Protein AF-A0A5R8KHP9-F1 (afdb_monomer_lite)

InterPro domains:
  IPR027367 YMGG-like Gly-zipper [PF13441] (1-74)

Organism: NCBI:txid2576071

Sequence (91 aa):
MKKQITLLAVSLTAAFSFASCSSGPNARTGTVIGALGGAAAGGIIGHQSGRGLEGAAIGAGAGAIGGNVIGGAQDQRNERYYRRSARRSYY

pLDDT: mean 80.2, std 13.1, range [48.88, 94.94]

Structure (mmCIF, N/CA/C/O backbone):
data_AF-A0A5R8KHP9-F1
#
_entry.id   AF-A0A5R8KHP9-F1
#
loop_
_atom_site.group_PDB
_atom_site.id
_atom_site.type_symbol
_atom_site.label_atom_id
_atom_site.label_alt_id
_atom_site.label_comp_id
_atom_site.label_asym_id
_atom_site.label_entity_id
_atom_site.label_seq_id
_atom_site.pdbx_PDB_ins_code
_atom_site.Cartn_x
_atom_site.Cartn_y
_atom_site.Cartn_z
_atom_site.occupancy
_atom_site.B_iso_or_equiv
_atom_site.auth_seq_id
_atom_site.auth_comp_id
_atom_site.auth_asym_id
_atom_site.auth_atom_id
_atom_site.pdbx_PDB_model_num
ATOM 1 N N . MET A 1 1 ? -19.537 -16.603 12.969 1.00 50.03 1 MET A N 1
ATOM 2 C CA . MET A 1 1 ? -18.235 -15.900 13.059 1.00 50.03 1 MET A CA 1
ATOM 3 C C . MET A 1 1 ? -17.136 -16.616 12.263 1.00 50.03 1 MET A C 1
ATOM 5 O O . MET A 1 1 ? -16.739 -16.100 11.232 1.00 50.03 1 MET A O 1
ATOM 9 N N . LYS A 1 2 ? -16.705 -17.834 12.641 1.00 49.78 2 LYS A N 1
ATOM 10 C CA . LYS A 1 2 ? -15.580 -18.553 11.991 1.00 49.78 2 LYS A CA 1
ATOM 11 C C . LYS A 1 2 ? -15.772 -18.810 10.482 1.00 49.78 2 LYS A C 1
ATOM 13 O O . LYS A 1 2 ? -14.885 -18.502 9.703 1.00 49.78 2 LYS A O 1
ATOM 18 N N . LYS A 1 3 ? -16.970 -19.251 10.064 1.00 51.28 3 LYS A N 1
ATOM 19 C CA . LYS A 1 3 ? -17.328 -19.479 8.644 1.00 51.28 3 LYS A CA 1
ATOM 20 C C . LYS A 1 3 ? -17.237 -18.225 7.758 1.00 51.28 3 LYS A C 1
ATOM 22 O O . LYS A 1 3 ? -16.885 -18.342 6.593 1.00 51.28 3 LYS A O 1
ATOM 27 N N . GLN A 1 4 ? -17.544 -17.047 8.308 1.00 65.31 4 GLN A N 1
ATOM 28 C CA . GLN A 1 4 ? -17.501 -15.773 7.574 1.00 65.31 4 GLN A CA 1
ATOM 29 C C . GLN A 1 4 ? -16.049 -15.354 7.300 1.00 65.31 4 GLN A C 1
ATOM 31 O O . GLN A 1 4 ? -15.727 -14.923 6.200 1.00 65.31 4 GLN A O 1
ATOM 36 N N . ILE A 1 5 ? -15.153 -15.583 8.267 1.00 75.19 5 ILE A N 1
ATOM 37 C CA . ILE A 1 5 ? -13.710 -15.343 8.123 1.00 75.19 5 ILE A CA 1
ATOM 38 C C . ILE A 1 5 ? -13.105 -16.308 7.091 1.00 75.19 5 ILE A C 1
ATOM 40 O O . ILE A 1 5 ? -12.313 -15.887 6.254 1.00 75.19 5 ILE A O 1
ATOM 44 N N . THR A 1 6 ? -13.514 -17.584 7.092 1.00 77.56 6 THR A N 1
ATOM 45 C CA . THR A 1 6 ? -13.051 -18.568 6.097 1.00 77.56 6 THR A CA 1
ATOM 46 C C . THR A 1 6 ? -13.522 -18.225 4.678 1.00 77.56 6 THR A C 1
ATOM 48 O O . THR A 1 6 ? -12.743 -18.345 3.738 1.00 77.56 6 THR A O 1
ATOM 51 N N . LEU A 1 7 ? -14.764 -17.751 4.517 1.00 79.06 7 LEU A N 1
ATOM 52 C CA . LEU A 1 7 ? -15.299 -17.306 3.223 1.00 79.06 7 LEU A CA 1
ATOM 53 C C . LEU A 1 7 ? -14.596 -16.043 2.703 1.00 79.06 7 LEU A C 1
ATOM 55 O O . LEU A 1 7 ? -14.229 -15.992 1.531 1.00 79.06 7 LEU A O 1
ATOM 59 N N . LEU A 1 8 ? -14.347 -15.061 3.577 1.00 80.50 8 LEU A N 1
ATOM 60 C CA . LEU A 1 8 ? -13.568 -13.866 3.242 1.00 80.50 8 LEU A CA 1
ATOM 61 C C . LEU A 1 8 ? -12.142 -14.225 2.813 1.00 80.50 8 LEU A C 1
ATOM 63 O O . LEU A 1 8 ? -11.675 -13.716 1.800 1.00 80.50 8 LEU A O 1
ATOM 67 N N . ALA A 1 9 ? -11.478 -15.138 3.529 1.00 75.12 9 ALA A N 1
ATOM 68 C CA . ALA A 1 9 ? -10.121 -15.575 3.206 1.00 75.12 9 ALA A CA 1
ATOM 69 C C . ALA A 1 9 ? -10.040 -16.266 1.834 1.00 75.12 9 ALA A C 1
ATOM 71 O O . ALA A 1 9 ? -9.187 -15.911 1.025 1.00 75.12 9 ALA A O 1
ATOM 72 N N . VAL A 1 10 ? -10.963 -17.190 1.538 1.00 76.25 10 VAL A N 1
ATOM 73 C CA . VAL A 1 10 ? -11.020 -17.895 0.243 1.00 76.25 10 VAL A CA 1
ATOM 74 C C . VAL A 1 10 ? -11.283 -16.928 -0.916 1.00 76.25 10 VAL A C 1
ATOM 76 O O . VAL A 1 10 ? -10.630 -17.022 -1.956 1.00 76.25 10 VAL A O 1
ATOM 79 N N . SER A 1 11 ? -12.187 -15.961 -0.731 1.00 75.38 11 SER A N 1
ATOM 80 C CA . SER A 1 11 ? -12.464 -14.939 -1.746 1.00 75.38 11 SER A CA 1
ATOM 81 C C . SER A 1 11 ? -11.261 -14.019 -1.985 1.00 75.38 11 SER A C 1
ATOM 83 O O . SER A 1 11 ? -11.007 -13.625 -3.124 1.00 75.38 11 SER A O 1
ATOM 85 N N . LEU A 1 12 ? -10.500 -13.698 -0.933 1.00 73.88 12 LEU A N 1
ATOM 86 C CA . LEU A 1 12 ? -9.290 -12.880 -1.027 1.00 73.88 12 LEU A CA 1
ATOM 87 C C . LEU A 1 12 ? -8.177 -13.605 -1.796 1.00 73.88 12 LEU A C 1
ATOM 89 O O . LEU A 1 12 ? -7.515 -12.997 -2.637 1.00 73.88 12 LEU A O 1
ATOM 93 N N . THR A 1 13 ? -7.999 -14.909 -1.553 1.00 69.06 13 THR A N 1
ATOM 94 C CA . THR A 1 13 ? -7.020 -15.742 -2.268 1.00 69.06 13 THR A CA 1
ATOM 95 C C . THR A 1 13 ? -7.353 -15.846 -3.758 1.00 69.06 13 THR A C 1
ATOM 97 O O . THR A 1 13 ? -6.467 -15.666 -4.590 1.00 69.06 13 THR A O 1
ATOM 100 N N . ALA A 1 14 ? -8.627 -16.055 -4.109 1.00 62.69 14 ALA A N 1
ATOM 101 C CA . ALA A 1 14 ? -9.063 -16.135 -5.505 1.00 62.69 14 ALA A CA 1
ATOM 102 C C . ALA A 1 14 ? -8.877 -14.805 -6.266 1.00 62.69 14 ALA A C 1
ATOM 104 O O . ALA A 1 14 ? -8.448 -14.806 -7.422 1.00 62.69 14 ALA A O 1
ATOM 105 N N . ALA A 1 15 ? -9.129 -13.664 -5.612 1.00 61.41 15 ALA A N 1
ATOM 106 C CA . ALA A 1 15 ? -8.896 -12.340 -6.192 1.00 61.41 15 ALA A CA 1
ATOM 107 C C . ALA A 1 15 ? -7.398 -12.057 -6.427 1.00 61.41 15 ALA A C 1
ATOM 109 O O . ALA A 1 15 ? -7.020 -11.486 -7.453 1.00 61.41 15 ALA A O 1
ATOM 110 N N . PHE A 1 16 ? -6.530 -12.517 -5.518 1.00 60.00 16 PHE A N 1
ATOM 111 C CA . PHE A 1 16 ? -5.074 -12.409 -5.662 1.00 60.00 16 PHE A CA 1
ATOM 112 C C . PHE A 1 16 ? -4.532 -13.234 -6.836 1.00 60.00 16 PHE A C 1
ATOM 114 O O . PHE A 1 16 ? -3.617 -12.794 -7.536 1.00 60.00 16 PHE A O 1
ATOM 121 N N . SER A 1 17 ? -5.117 -14.408 -7.091 1.00 57.22 17 SER A N 1
ATOM 122 C CA . SER A 1 17 ? -4.746 -15.247 -8.234 1.00 57.22 17 SER A CA 1
ATOM 123 C C . SER A 1 17 ? -5.056 -14.579 -9.579 1.00 57.22 17 SER A C 1
ATOM 125 O O . SER A 1 17 ? -4.277 -14.732 -10.518 1.00 57.22 17 SER A O 1
ATOM 127 N N . PHE A 1 18 ? -6.127 -13.781 -9.669 1.00 48.88 18 PHE A N 1
ATOM 128 C CA . PHE A 1 18 ? -6.491 -13.061 -10.897 1.00 48.88 18 PHE A CA 1
ATOM 129 C C . PHE A 1 18 ? -5.616 -11.821 -11.156 1.00 48.88 18 PHE A C 1
ATOM 131 O O . PHE A 1 18 ? -5.245 -11.556 -12.300 1.00 48.88 18 PHE A O 1
ATOM 138 N N . ALA A 1 19 ? -5.202 -11.099 -10.108 1.00 54.62 19 ALA A N 1
ATOM 139 C CA . ALA A 1 19 ? -4.309 -9.939 -10.234 1.00 54.62 19 ALA A CA 1
ATOM 140 C C . ALA A 1 19 ? -2.883 -10.312 -10.699 1.00 54.62 19 ALA A C 1
ATOM 142 O O . ALA A 1 19 ? -2.170 -9.498 -11.288 1.00 54.62 19 ALA A O 1
ATOM 143 N N . SER A 1 20 ? -2.470 -11.565 -10.489 1.00 52.00 20 SER A N 1
ATOM 144 C CA . SER A 1 20 ? -1.153 -12.065 -10.902 1.00 52.00 20 SER A CA 1
ATOM 145 C C . SER A 1 20 ? -1.027 -12.349 -12.405 1.00 52.00 20 SER A C 1
ATOM 147 O O . SER A 1 20 ? 0.077 -12.623 -12.876 1.00 52.00 20 SER A O 1
ATOM 149 N N . CYS A 1 21 ? -2.111 -12.286 -13.184 1.00 55.91 21 CYS A N 1
ATOM 150 C CA . CYS A 1 21 ? -2.060 -12.696 -14.589 1.00 55.91 21 CYS A CA 1
ATOM 151 C C . CYS A 1 21 ? -1.571 -11.591 -15.551 1.00 55.91 21 CYS A C 1
ATOM 153 O O . CYS A 1 21 ? -1.128 -11.909 -16.648 1.00 55.91 21 CYS A O 1
ATOM 155 N N . SER A 1 22 ? -1.578 -10.304 -15.162 1.00 56.53 22 SER A N 1
ATOM 156 C CA . SER A 1 22 ? -1.315 -9.215 -16.131 1.00 56.53 22 SER A CA 1
ATOM 157 C C . SER A 1 22 ? -0.453 -8.036 -15.654 1.00 56.53 22 SER A C 1
ATOM 159 O O . SER A 1 22 ? -0.174 -7.141 -16.451 1.00 56.53 22 SER A O 1
ATOM 161 N N . SER A 1 23 ? -0.011 -7.987 -14.395 1.00 62.66 23 SER A N 1
ATOM 162 C CA . SER A 1 23 ? 0.848 -6.892 -13.906 1.00 62.66 23 SER A CA 1
ATOM 163 C C . SER A 1 23 ? 2.324 -7.289 -13.945 1.00 62.66 23 SER A C 1
ATOM 165 O O . SER A 1 23 ? 2.655 -8.435 -13.638 1.00 62.66 23 SER A O 1
ATOM 167 N N . GLY A 1 24 ? 3.230 -6.381 -14.309 1.00 73.12 24 GLY A N 1
ATOM 168 C CA . GLY A 1 24 ? 4.667 -6.663 -14.264 1.00 73.12 24 GLY A CA 1
ATOM 169 C C . GLY A 1 24 ? 5.196 -6.861 -12.826 1.00 73.12 24 GLY A C 1
ATOM 170 O O . GLY A 1 24 ? 4.464 -6.658 -11.846 1.00 73.12 24 GLY A O 1
ATOM 171 N N . PRO A 1 25 ? 6.442 -7.342 -12.670 1.00 79.81 25 PRO A N 1
ATOM 172 C CA . PRO A 1 25 ? 7.007 -7.695 -11.367 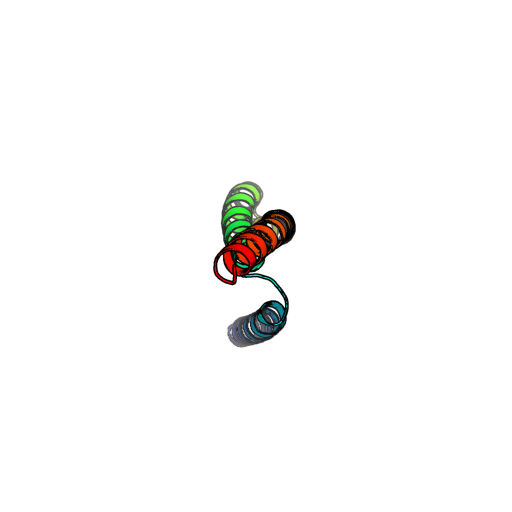1.00 79.81 25 PRO A CA 1
ATOM 173 C C . PRO A 1 25 ? 7.110 -6.502 -10.405 1.00 79.81 25 PRO A C 1
ATOM 175 O O . PRO A 1 25 ? 6.833 -6.663 -9.212 1.00 79.81 25 PRO A O 1
ATOM 178 N N . ASN A 1 26 ? 7.439 -5.301 -10.892 1.00 84.69 26 ASN A N 1
ATOM 179 C CA . ASN A 1 26 ? 7.505 -4.106 -10.049 1.00 84.69 26 ASN A CA 1
ATOM 180 C C . ASN A 1 26 ? 6.106 -3.581 -9.718 1.00 84.69 26 ASN A C 1
ATOM 182 O O . ASN A 1 26 ? 5.883 -3.157 -8.590 1.00 84.69 26 ASN A O 1
ATOM 186 N N . ALA A 1 27 ? 5.140 -3.669 -10.635 1.00 84.12 27 ALA A N 1
ATOM 187 C CA . ALA A 1 27 ? 3.743 -3.320 -10.382 1.00 84.12 27 ALA A CA 1
ATOM 188 C C . ALA A 1 27 ? 3.146 -4.171 -9.261 1.00 84.12 27 ALA A C 1
ATOM 190 O O . ALA A 1 27 ? 2.538 -3.630 -8.339 1.00 84.12 27 ALA A O 1
ATOM 191 N N . ARG A 1 28 ? 3.357 -5.495 -9.286 1.00 83.56 28 ARG A N 1
ATOM 192 C CA . ARG A 1 28 ? 2.899 -6.393 -8.209 1.00 83.56 28 ARG A CA 1
ATOM 193 C C . ARG A 1 28 ? 3.568 -6.062 -6.886 1.00 83.56 28 ARG A C 1
ATOM 195 O O . ARG A 1 28 ? 2.882 -5.903 -5.883 1.00 83.56 28 ARG A O 1
ATOM 202 N N . THR A 1 29 ? 4.890 -5.922 -6.900 1.00 85.81 29 THR A N 1
ATOM 203 C CA . THR A 1 29 ? 5.669 -5.605 -5.699 1.00 85.81 29 THR A CA 1
ATOM 204 C C . THR A 1 29 ? 5.231 -4.265 -5.109 1.00 85.81 29 THR A C 1
AT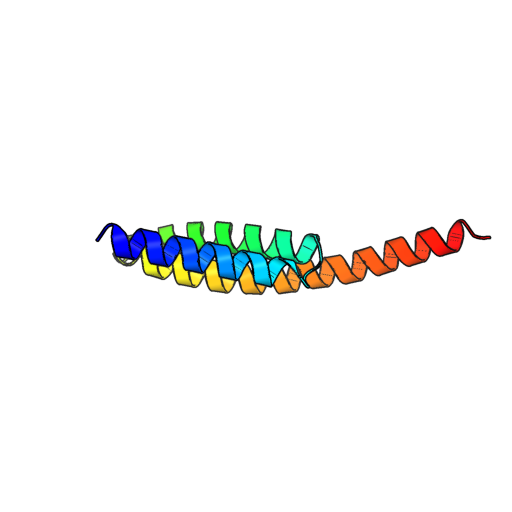OM 206 O O . THR A 1 29 ? 4.940 -4.187 -3.920 1.00 85.81 29 THR A O 1
ATOM 209 N N . GLY A 1 30 ? 5.067 -3.241 -5.947 1.00 86.31 30 GLY A N 1
ATOM 210 C CA . GLY A 1 30 ? 4.545 -1.935 -5.560 1.00 86.31 30 GLY A CA 1
ATOM 211 C C . GLY A 1 30 ? 3.130 -2.022 -4.999 1.00 86.31 30 GLY A C 1
ATOM 212 O O . GLY A 1 30 ? 2.869 -1.461 -3.943 1.00 86.31 30 GLY A O 1
ATOM 213 N N . THR A 1 31 ? 2.238 -2.784 -5.638 1.00 88.94 31 THR A N 1
ATOM 214 C CA . THR A 1 31 ? 0.867 -3.010 -5.148 1.00 88.94 31 THR A CA 1
ATOM 215 C C . THR A 1 31 ? 0.874 -3.659 -3.767 1.00 88.94 31 THR A C 1
ATOM 217 O O . THR A 1 31 ? 0.175 -3.194 -2.879 1.00 88.94 31 THR A O 1
ATOM 220 N N . VAL A 1 32 ? 1.669 -4.713 -3.557 1.00 90.00 32 VAL A N 1
ATOM 221 C CA . VAL A 1 32 ? 1.730 -5.438 -2.278 1.00 90.00 32 VAL A CA 1
ATOM 222 C C . VAL A 1 32 ? 2.356 -4.577 -1.185 1.00 90.00 32 VAL A C 1
ATOM 224 O O . VAL A 1 32 ? 1.788 -4.468 -0.103 1.00 90.00 32 VAL A O 1
ATOM 227 N N . ILE A 1 33 ? 3.493 -3.933 -1.458 1.00 90.75 33 ILE A N 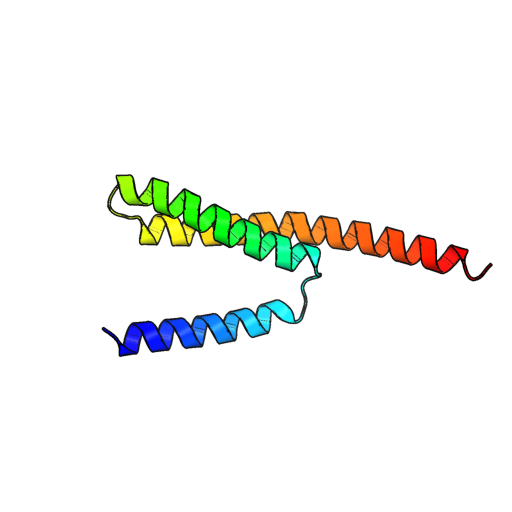1
ATOM 228 C CA . ILE A 1 33 ? 4.168 -3.058 -0.490 1.00 90.75 33 ILE A CA 1
ATOM 229 C C . ILE A 1 33 ? 3.280 -1.861 -0.154 1.00 90.75 33 ILE A C 1
ATOM 231 O O . ILE A 1 33 ? 3.122 -1.519 1.016 1.00 90.75 33 ILE A O 1
ATOM 235 N N . GLY A 1 34 ? 2.662 -1.255 -1.165 1.00 87.31 34 GLY A N 1
ATOM 236 C CA . GLY A 1 34 ? 1.728 -0.154 -0.997 1.00 87.31 34 GLY A CA 1
ATOM 237 C C . GLY A 1 34 ? 0.496 -0.573 -0.201 1.00 87.31 34 GLY A C 1
ATOM 238 O O . GLY A 1 34 ? 0.123 0.119 0.740 1.00 87.31 34 GLY A O 1
ATOM 239 N N . ALA A 1 35 ? -0.096 -1.730 -0.504 1.00 92.75 35 ALA A N 1
ATOM 240 C CA . ALA A 1 35 ? -1.237 -2.264 0.233 1.00 92.75 35 ALA A CA 1
ATOM 241 C C . ALA A 1 35 ? -0.886 -2.555 1.695 1.00 92.75 35 ALA A C 1
ATOM 243 O O . ALA A 1 35 ? -1.618 -2.146 2.586 1.00 92.75 35 ALA A O 1
ATOM 244 N N . LEU A 1 36 ? 0.234 -3.230 1.962 1.00 93.38 36 LEU A N 1
ATOM 245 C CA . LEU A 1 36 ? 0.649 -3.571 3.324 1.00 93.38 36 LEU A CA 1
ATOM 246 C C . LEU A 1 36 ? 1.043 -2.329 4.128 1.00 93.38 36 LEU A C 1
ATOM 248 O O . LEU A 1 36 ? 0.598 -2.169 5.263 1.00 93.38 36 LEU A O 1
ATOM 252 N N . GLY A 1 37 ? 1.832 -1.429 3.538 1.00 93.31 37 GLY A N 1
ATOM 253 C CA . GLY A 1 37 ? 2.229 -0.173 4.173 1.00 93.31 37 GLY A CA 1
ATOM 254 C C . GLY A 1 37 ? 1.030 0.741 4.426 1.00 93.31 37 GLY A C 1
ATOM 255 O O . GLY A 1 37 ? 0.878 1.282 5.521 1.00 93.31 37 GLY A O 1
ATOM 256 N N . GLY A 1 38 ? 0.131 0.847 3.448 1.00 89.06 38 GLY A N 1
ATOM 257 C CA . GLY A 1 38 ? -1.114 1.593 3.562 1.00 89.06 38 GLY A CA 1
ATOM 258 C C . GLY A 1 38 ? -2.069 0.988 4.589 1.00 89.06 38 GLY A C 1
ATOM 259 O O . GLY A 1 38 ? -2.641 1.725 5.384 1.00 89.06 38 GLY A O 1
ATOM 260 N N . ALA A 1 39 ? -2.199 -0.340 4.643 1.00 93.69 39 ALA A N 1
ATOM 261 C CA . ALA A 1 39 ? -3.009 -1.033 5.644 1.00 93.69 39 ALA A CA 1
ATOM 262 C C . ALA A 1 39 ? -2.479 -0.819 7.060 1.00 93.69 39 ALA A C 1
ATOM 264 O O . ALA A 1 39 ? -3.257 -0.575 7.978 1.00 93.69 39 ALA A O 1
ATOM 265 N N . ALA A 1 40 ? -1.160 -0.893 7.240 1.00 94.44 40 ALA A N 1
ATOM 266 C CA . ALA A 1 40 ? -0.530 -0.657 8.530 1.00 94.44 40 ALA A CA 1
ATOM 267 C C . ALA A 1 40 ? -0.750 0.792 8.985 1.00 94.44 40 ALA A C 1
ATOM 269 O O . ALA A 1 40 ? -1.274 1.020 10.074 1.00 94.44 40 ALA A O 1
ATOM 270 N N . ALA A 1 41 ? -0.429 1.769 8.132 1.00 94.00 41 ALA A N 1
ATOM 271 C CA . ALA A 1 41 ? -0.605 3.185 8.447 1.00 94.00 41 ALA A CA 1
ATOM 272 C C . ALA A 1 41 ? -2.082 3.539 8.687 1.00 94.00 41 ALA A C 1
ATOM 274 O O . ALA A 1 41 ? -2.429 4.124 9.712 1.00 94.00 41 ALA A O 1
ATOM 275 N N . GLY A 1 42 ? -2.967 3.129 7.779 1.00 85.88 42 GLY A N 1
ATOM 276 C CA . GLY A 1 42 ? -4.403 3.357 7.888 1.00 85.88 42 GLY A CA 1
ATOM 277 C C . GLY A 1 42 ? -5.022 2.634 9.083 1.00 85.88 42 GLY A C 1
ATOM 278 O O . GLY A 1 42 ? -5.906 3.181 9.735 1.00 85.88 42 GLY A O 1
ATOM 279 N N . GLY A 1 43 ? -4.526 1.446 9.426 1.00 91.62 43 GLY A N 1
ATOM 280 C CA . GLY A 1 43 ? -4.946 0.694 10.602 1.00 91.62 43 GLY A CA 1
ATOM 281 C C . GLY A 1 43 ? -4.581 1.393 11.904 1.00 91.62 43 GLY A C 1
ATOM 282 O O . GLY A 1 43 ? -5.436 1.521 12.775 1.00 91.62 43 GLY A O 1
ATOM 283 N N . ILE A 1 44 ? -3.352 1.909 12.012 1.00 92.00 44 ILE A N 1
ATOM 284 C CA . ILE A 1 44 ? -2.887 2.683 13.174 1.00 92.00 44 ILE A CA 1
ATOM 285 C C . ILE A 1 44 ? -3.708 3.969 13.327 1.00 92.00 44 ILE A C 1
ATOM 287 O O . ILE A 1 44 ? -4.208 4.252 14.415 1.00 92.00 44 ILE A O 1
ATOM 291 N N . ILE A 1 45 ? -3.889 4.725 12.240 1.00 89.31 45 ILE A N 1
ATOM 292 C CA . ILE A 1 45 ? -4.649 5.985 12.249 1.00 89.31 45 ILE A CA 1
ATOM 293 C C . ILE A 1 45 ? -6.122 5.718 12.583 1.00 89.31 45 ILE A C 1
ATOM 295 O O . ILE A 1 45 ? -6.686 6.350 13.473 1.00 89.31 45 ILE A O 1
ATOM 299 N N . GLY A 1 46 ? -6.742 4.737 11.924 1.00 83.00 46 GLY A N 1
ATOM 300 C CA . GLY A 1 46 ? -8.133 4.361 12.167 1.00 83.00 46 GLY A CA 1
ATOM 301 C C . GLY A 1 46 ? -8.362 3.802 13.570 1.00 83.00 46 GLY A C 1
ATOM 302 O O . GLY A 1 46 ? -9.443 3.983 14.131 1.00 83.00 46 GLY A O 1
ATOM 303 N N . HIS A 1 47 ? -7.358 3.154 14.169 1.00 88.94 47 HIS A N 1
ATOM 304 C CA . HIS A 1 47 ? -7.452 2.614 15.524 1.00 88.94 47 HIS A CA 1
ATOM 305 C C . HIS A 1 47 ? -7.663 3.719 16.565 1.00 88.94 47 HIS A C 1
ATOM 307 O O . HIS A 1 47 ? -8.440 3.517 17.495 1.00 88.94 47 HIS A O 1
ATOM 313 N N . GLN A 1 48 ? -7.084 4.910 16.363 1.00 87.19 48 GLN A N 1
ATOM 314 C CA . GLN A 1 48 ? -7.291 6.049 17.267 1.00 87.19 48 GLN A CA 1
ATOM 315 C C . GLN A 1 48 ? -8.746 6.539 17.304 1.00 87.19 48 GLN A C 1
ATOM 317 O O . GLN A 1 48 ? -9.184 7.094 18.306 1.00 87.19 48 GLN A O 1
ATOM 322 N N . SER A 1 49 ? -9.517 6.304 16.241 1.00 83.00 49 SER A N 1
ATOM 323 C CA . SER A 1 49 ? -10.942 6.654 16.164 1.00 83.00 49 SER A CA 1
ATOM 324 C C . SER A 1 49 ? -11.874 5.451 16.372 1.00 83.00 49 SER A C 1
ATOM 326 O O . SER A 1 49 ? -13.061 5.540 16.069 1.00 83.00 49 SER A O 1
ATOM 328 N N . GLY A 1 50 ? -11.354 4.303 16.828 1.00 86.12 50 GLY A N 1
ATOM 329 C CA . GLY A 1 50 ? -12.132 3.068 17.008 1.00 86.12 50 GLY A CA 1
ATOM 330 C C . GLY A 1 50 ? -12.490 2.334 15.706 1.00 86.12 50 GLY A C 1
ATOM 331 O O . GLY A 1 50 ? -13.241 1.363 15.731 1.00 86.12 50 GLY A O 1
ATOM 332 N N . ARG A 1 51 ? -11.935 2.758 14.563 1.00 89.94 51 ARG A N 1
ATOM 333 C CA . ARG A 1 51 ? -12.209 2.234 13.211 1.00 89.94 51 ARG A CA 1
ATOM 334 C C . ARG A 1 51 ? -10.947 1.687 12.537 1.00 89.94 51 ARG A C 1
ATOM 336 O O . ARG A 1 51 ? -10.704 1.920 11.357 1.00 89.94 51 ARG A O 1
ATOM 343 N N . GLY A 1 52 ? -10.122 0.949 13.282 1.00 87.00 52 GLY A N 1
ATOM 344 C CA . GLY A 1 52 ? -8.836 0.430 12.789 1.00 87.00 52 GLY A CA 1
ATOM 345 C C . GLY A 1 52 ? -8.964 -0.483 11.567 1.00 87.00 52 GLY A C 1
ATOM 346 O O . GLY A 1 52 ? -8.199 -0.351 10.621 1.00 87.00 52 GLY A O 1
ATOM 347 N N . LEU A 1 53 ? -9.974 -1.357 11.534 1.00 90.38 53 LEU A N 1
ATOM 348 C CA . LEU A 1 53 ? -10.243 -2.220 10.374 1.00 90.38 53 LEU A CA 1
ATOM 349 C C . LEU A 1 53 ? -10.599 -1.419 9.117 1.00 90.38 53 LEU A C 1
ATOM 351 O O . LEU A 1 53 ? -10.135 -1.738 8.027 1.00 90.38 53 LEU A O 1
ATOM 355 N N . GLU A 1 54 ? -11.394 -0.364 9.273 1.00 91.88 54 GLU A N 1
ATOM 356 C CA . GLU A 1 54 ? -11.807 0.494 8.163 1.00 91.88 54 GLU A CA 1
ATOM 357 C C . GLU A 1 54 ? -10.655 1.357 7.663 1.00 91.88 54 GLU A C 1
ATOM 359 O O . GLU A 1 54 ? -10.424 1.442 6.460 1.00 91.88 54 GLU A O 1
ATOM 364 N N . GLY A 1 55 ? -9.875 1.925 8.583 1.00 88.00 55 GLY A N 1
ATOM 365 C CA . GLY A 1 55 ? -8.658 2.645 8.240 1.00 88.00 55 GLY A CA 1
ATOM 366 C C . GLY A 1 55 ? -7.646 1.745 7.529 1.00 88.00 55 GLY A C 1
ATOM 367 O O . GLY A 1 55 ? -7.075 2.153 6.520 1.00 88.00 55 GLY A O 1
ATOM 368 N N . ALA A 1 56 ? -7.475 0.500 7.984 1.00 92.31 56 ALA A N 1
ATOM 369 C CA . ALA A 1 56 ? -6.609 -0.473 7.327 1.00 92.31 56 ALA A CA 1
ATOM 370 C C . ALA A 1 56 ? -7.118 -0.842 5.929 1.00 92.31 56 ALA A C 1
ATOM 372 O O . ALA A 1 56 ? -6.326 -0.899 4.998 1.00 92.31 56 ALA A O 1
ATOM 373 N N . ALA A 1 57 ? -8.424 -1.050 5.746 1.00 92.50 57 ALA A N 1
ATOM 374 C CA . ALA A 1 57 ? -8.994 -1.366 4.438 1.00 92.50 57 ALA A CA 1
ATOM 375 C C . ALA A 1 57 ? -8.848 -0.201 3.444 1.00 92.50 57 ALA A C 1
ATOM 377 O O . ALA A 1 57 ? -8.433 -0.408 2.303 1.00 92.50 57 ALA A O 1
ATOM 378 N N . ILE A 1 58 ? -9.130 1.030 3.884 1.00 93.50 58 ILE A N 1
ATOM 379 C CA . ILE A 1 58 ? -8.977 2.237 3.059 1.00 93.50 58 ILE A CA 1
ATOM 380 C C . ILE A 1 58 ? -7.504 2.460 2.720 1.00 93.50 58 ILE A C 1
ATOM 382 O O . ILE A 1 58 ? -7.158 2.678 1.558 1.00 93.50 58 ILE A O 1
ATOM 386 N N . GLY A 1 59 ? -6.628 2.359 3.719 1.00 89.94 59 GLY A N 1
ATOM 387 C CA . GLY A 1 59 ? -5.191 2.496 3.537 1.00 89.94 59 GLY A CA 1
ATOM 388 C C . GLY A 1 59 ? -4.621 1.422 2.611 1.00 89.94 59 GLY A C 1
ATOM 389 O O . GLY A 1 59 ? -3.828 1.741 1.728 1.00 89.94 59 GLY A O 1
ATOM 390 N N . ALA A 1 60 ? -5.076 0.173 2.739 1.00 93.12 60 ALA A N 1
ATOM 391 C CA . ALA A 1 60 ? -4.701 -0.917 1.845 1.00 93.12 60 ALA A CA 1
ATOM 392 C C . ALA A 1 60 ? -5.128 -0.635 0.404 1.00 93.12 60 ALA A C 1
ATOM 394 O O . ALA A 1 60 ? -4.326 -0.795 -0.509 1.00 93.12 60 ALA A O 1
ATOM 395 N N . GLY A 1 61 ? -6.370 -0.192 0.194 1.00 93.62 61 GLY A N 1
ATOM 396 C CA . GLY A 1 61 ? -6.890 0.126 -1.135 1.00 93.62 61 GLY A CA 1
ATOM 397 C C . GLY A 1 61 ? -6.136 1.282 -1.791 1.00 93.62 61 GLY A C 1
ATOM 398 O O . GLY A 1 61 ? -5.650 1.149 -2.913 1.00 93.62 61 GLY A O 1
ATOM 399 N N . ALA A 1 62 ? -5.972 2.394 -1.073 1.00 94.94 62 ALA A N 1
ATOM 400 C CA . ALA A 1 62 ? -5.245 3.560 -1.571 1.00 94.94 62 ALA A CA 1
ATOM 401 C C . ALA A 1 62 ? -3.767 3.239 -1.847 1.00 94.94 62 ALA A C 1
ATOM 403 O O . ALA A 1 62 ? -3.233 3.592 -2.900 1.00 94.94 62 ALA A O 1
ATOM 404 N N . GLY A 1 63 ? -3.119 2.519 -0.929 1.00 90.31 63 GLY A N 1
ATOM 405 C CA . GLY A 1 63 ? -1.732 2.097 -1.064 1.00 90.31 63 GLY A CA 1
ATOM 406 C C . GLY A 1 63 ? -1.521 1.089 -2.195 1.00 90.31 63 GLY A C 1
ATOM 407 O O . GLY A 1 63 ? -0.546 1.207 -2.934 1.00 90.31 63 GLY A O 1
ATOM 408 N N . ALA A 1 64 ? -2.449 0.150 -2.397 1.00 90.81 64 ALA A N 1
ATOM 409 C CA . ALA A 1 64 ? -2.415 -0.794 -3.512 1.00 90.81 64 ALA A CA 1
ATOM 410 C C . ALA A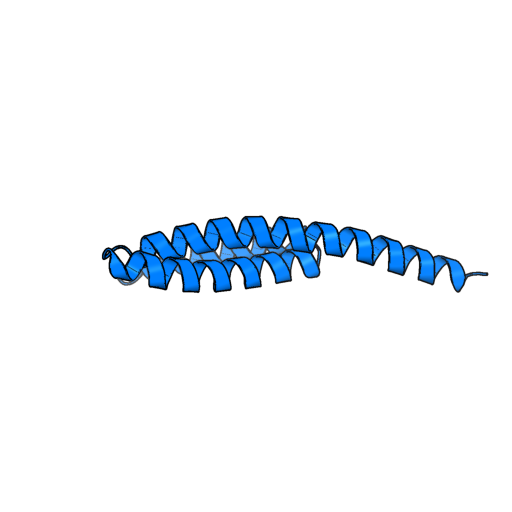 1 64 ? -2.479 -0.070 -4.861 1.00 90.81 64 ALA A C 1
ATOM 412 O O . ALA A 1 64 ? -1.653 -0.327 -5.734 1.00 90.81 64 ALA A O 1
ATOM 413 N N . ILE A 1 65 ? -3.426 0.863 -5.020 1.00 92.81 65 ILE A N 1
ATOM 414 C CA . ILE A 1 65 ? -3.593 1.640 -6.256 1.00 92.81 65 ILE A CA 1
ATOM 415 C C . ILE A 1 65 ? -2.346 2.491 -6.518 1.00 92.81 65 ILE A C 1
ATOM 417 O O . ILE A 1 65 ? -1.779 2.428 -7.609 1.00 92.81 65 ILE A O 1
ATOM 421 N N . GLY A 1 66 ? -1.876 3.240 -5.514 1.00 91.31 66 GLY A N 1
ATOM 422 C CA . GLY A 1 66 ? -0.677 4.070 -5.646 1.00 91.31 66 GLY A CA 1
ATOM 423 C C . GLY A 1 66 ? 0.570 3.246 -5.974 1.00 91.31 66 GLY A C 1
ATOM 424 O O . GLY A 1 66 ? 1.320 3.575 -6.893 1.00 91.31 66 GLY A O 1
ATOM 425 N N . GLY A 1 67 ? 0.754 2.123 -5.282 1.00 86.81 67 GLY A N 1
ATOM 426 C CA . GLY A 1 67 ? 1.856 1.200 -5.514 1.00 86.81 67 GLY A CA 1
ATOM 427 C C . GLY A 1 67 ? 1.819 0.529 -6.889 1.00 86.81 67 GLY A C 1
ATOM 428 O O . GLY A 1 67 ? 2.869 0.345 -7.505 1.00 86.81 67 GLY A O 1
ATOM 429 N N . ASN A 1 68 ? 0.629 0.214 -7.407 1.00 88.44 68 ASN A N 1
ATOM 430 C CA . ASN A 1 68 ? 0.454 -0.352 -8.743 1.00 88.44 68 ASN A CA 1
ATOM 431 C C . ASN A 1 68 ? 0.854 0.641 -9.839 1.00 88.44 68 ASN A C 1
ATOM 433 O O . ASN A 1 68 ? 1.614 0.284 -10.736 1.00 88.44 68 ASN A O 1
ATOM 437 N N . VAL A 1 69 ? 0.401 1.895 -9.735 1.00 89.69 69 VAL A N 1
ATOM 438 C CA . VAL A 1 69 ? 0.724 2.953 -10.706 1.00 89.69 69 VAL A CA 1
ATOM 439 C C . VAL A 1 69 ? 2.232 3.205 -10.752 1.00 89.69 69 VAL A C 1
ATOM 441 O O . VAL A 1 69 ? 2.826 3.249 -11.832 1.00 89.69 69 VAL A O 1
ATOM 444 N N . ILE A 1 70 ? 2.867 3.321 -9.582 1.00 89.69 70 ILE A N 1
ATOM 445 C CA . ILE A 1 70 ? 4.312 3.556 -9.475 1.00 89.69 70 ILE A CA 1
ATOM 446 C C . ILE A 1 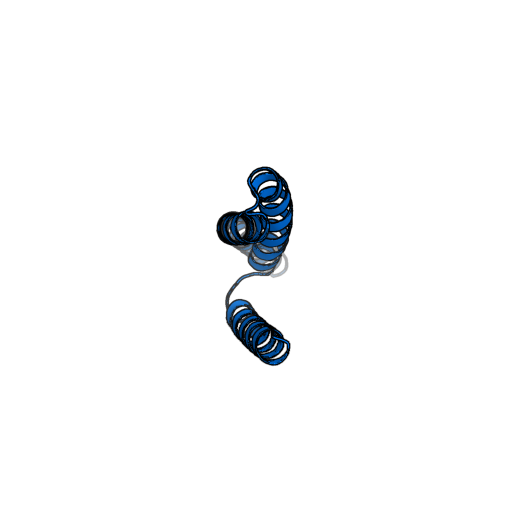70 ? 5.094 2.352 -10.015 1.00 89.69 70 ILE A C 1
ATOM 448 O O . ILE A 1 70 ? 5.981 2.514 -10.857 1.00 89.69 70 ILE A O 1
ATOM 452 N N . GLY A 1 71 ? 4.745 1.139 -9.582 1.00 86.75 71 GLY A N 1
ATOM 453 C CA . GLY A 1 71 ? 5.434 -0.076 -10.009 1.00 86.75 71 GLY A CA 1
ATOM 454 C C . GLY A 1 71 ? 5.230 -0.393 -11.496 1.00 86.75 71 GLY A C 1
ATOM 455 O O . GLY A 1 71 ? 6.171 -0.818 -12.162 1.00 86.75 71 GLY A O 1
ATOM 456 N N . GLY A 1 72 ? 4.051 -0.110 -12.056 1.00 86.12 72 GLY A N 1
ATOM 457 C CA . GLY A 1 72 ? 3.764 -0.271 -13.485 1.00 86.12 72 GLY A CA 1
ATOM 458 C C . GLY A 1 72 ? 4.569 0.685 -14.364 1.00 86.12 72 GLY A C 1
ATOM 459 O O . GLY A 1 72 ? 5.108 0.280 -15.397 1.00 86.12 72 GLY A O 1
ATOM 460 N N . ALA A 1 73 ? 4.747 1.934 -13.924 1.00 87.44 73 ALA A N 1
ATOM 461 C CA . ALA A 1 73 ? 5.641 2.872 -14.600 1.00 87.44 73 ALA A CA 1
ATOM 462 C C . ALA A 1 73 ? 7.104 2.387 -14.577 1.00 87.44 73 ALA A C 1
ATOM 464 O O . ALA A 1 73 ? 7.854 2.597 -15.536 1.00 87.44 73 ALA A O 1
ATOM 465 N N . GLN A 1 74 ? 7.514 1.728 -13.492 1.00 87.94 74 GLN A N 1
ATOM 466 C CA . GLN A 1 74 ? 8.853 1.171 -13.332 1.00 87.94 74 GLN A CA 1
ATOM 467 C C . GLN A 1 74 ? 9.069 -0.055 -14.229 1.00 87.94 74 GLN A C 1
ATOM 469 O O . GLN A 1 74 ? 10.091 -0.127 -14.913 1.00 87.94 74 GLN A O 1
ATOM 474 N N . ASP A 1 75 ? 8.082 -0.948 -14.322 1.00 86.12 75 ASP A N 1
ATOM 475 C CA . ASP A 1 75 ? 8.099 -2.085 -15.248 1.00 86.12 75 ASP A CA 1
ATOM 476 C C . ASP A 1 75 ? 8.270 -1.632 -16.696 1.00 86.12 75 ASP A C 1
ATOM 478 O O . ASP A 1 75 ? 9.156 -2.122 -17.396 1.00 86.12 75 ASP A O 1
ATOM 482 N N . GLN A 1 76 ? 7.516 -0.618 -17.126 1.00 86.00 76 GLN A N 1
ATOM 483 C CA . GLN A 1 76 ? 7.615 -0.129 -18.497 1.00 86.00 76 GLN A CA 1
ATOM 484 C C . GLN A 1 76 ? 8.990 0.486 -18.810 1.00 86.00 76 GLN A C 1
ATOM 486 O O . GLN A 1 76 ? 9.495 0.372 -19.931 1.00 86.00 76 GLN A O 1
ATOM 491 N N . ARG A 1 77 ? 9.629 1.145 -17.835 1.00 86.75 77 ARG A N 1
ATOM 492 C CA . ARG A 1 77 ? 11.006 1.651 -17.983 1.00 86.75 77 ARG A CA 1
ATOM 493 C C . ARG A 1 77 ? 12.010 0.508 -18.068 1.00 86.75 77 ARG A C 1
ATOM 495 O O . ARG A 1 77 ? 12.902 0.541 -18.917 1.00 86.75 77 ARG A O 1
ATOM 502 N N . ASN A 1 78 ? 11.843 -0.491 -17.213 1.00 85.44 78 ASN A N 1
ATOM 503 C CA . ASN A 1 78 ? 12.715 -1.647 -17.116 1.00 85.44 78 ASN A CA 1
ATOM 504 C C . ASN A 1 78 ? 12.679 -2.478 -18.409 1.00 85.44 78 ASN A C 1
ATOM 506 O O . ASN A 1 78 ? 13.722 -2.753 -18.998 1.00 85.44 78 ASN A O 1
ATOM 510 N N . GLU A 1 79 ? 11.488 -2.769 -18.936 1.00 84.44 79 GLU A N 1
ATOM 511 C CA . GLU A 1 79 ? 11.311 -3.463 -20.219 1.00 84.44 79 GLU A CA 1
ATOM 512 C C . GLU A 1 79 ? 12.008 -2.748 -21.383 1.00 84.44 79 GLU A C 1
ATOM 514 O O . GLU A 1 79 ? 12.640 -3.393 -22.224 1.00 84.44 79 GLU A O 1
ATOM 519 N N . ARG A 1 80 ? 11.940 -1.410 -21.435 1.00 84.44 80 ARG A N 1
ATOM 520 C CA . ARG A 1 80 ? 12.640 -0.615 -22.459 1.00 84.44 80 ARG A CA 1
ATOM 521 C C . ARG A 1 80 ? 14.157 -0.739 -22.332 1.00 84.44 80 ARG A C 1
ATOM 523 O O . ARG A 1 80 ? 14.832 -0.849 -23.355 1.00 84.44 80 ARG A O 1
ATOM 530 N N . TYR A 1 81 ? 14.683 -0.740 -21.108 1.00 83.75 81 TYR A N 1
ATOM 531 C CA . TYR A 1 81 ? 16.105 -0.958 -20.841 1.00 83.75 81 TYR A CA 1
ATOM 532 C C . TYR A 1 81 ? 16.552 -2.349 -21.301 1.00 83.75 81 TYR A C 1
ATOM 534 O O . TYR A 1 81 ? 17.472 -2.448 -22.110 1.00 83.75 81 TYR A O 1
ATOM 542 N N . TYR A 1 82 ? 15.855 -3.409 -20.881 1.00 81.38 82 TYR A N 1
ATOM 543 C CA . TYR A 1 82 ? 16.183 -4.784 -21.271 1.00 81.38 82 TYR A CA 1
ATOM 544 C C . TYR A 1 82 ? 16.083 -5.007 -22.783 1.00 81.38 82 TYR A C 1
ATOM 546 O O . TYR A 1 82 ? 16.993 -5.589 -23.373 1.00 81.38 82 TYR A O 1
ATOM 554 N N . ARG A 1 83 ? 15.044 -4.479 -23.447 1.00 80.81 83 ARG A N 1
ATOM 555 C CA . ARG A 1 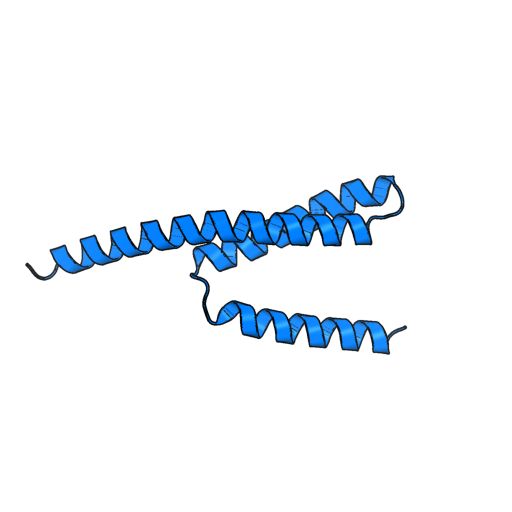83 ? 14.939 -4.530 -24.918 1.00 80.81 83 ARG A CA 1
ATOM 556 C C . ARG A 1 83 ? 16.100 -3.819 -25.609 1.00 80.81 83 ARG A C 1
ATOM 558 O O . ARG A 1 83 ? 16.554 -4.271 -26.659 1.00 80.81 83 ARG A O 1
ATOM 565 N N . ARG A 1 84 ? 16.588 -2.712 -25.043 1.00 78.69 84 ARG A N 1
ATOM 566 C CA . ARG A 1 84 ? 17.716 -1.960 -25.605 1.00 78.69 84 ARG A CA 1
ATOM 567 C C . ARG A 1 84 ? 19.045 -2.688 -25.414 1.00 78.69 84 ARG A C 1
ATOM 569 O O . ARG A 1 84 ? 19.852 -2.690 -26.339 1.00 78.69 84 ARG A O 1
ATOM 576 N N . SER A 1 85 ? 19.241 -3.335 -24.269 1.00 74.88 85 SER A N 1
ATOM 577 C CA . SER A 1 85 ? 20.416 -4.169 -23.997 1.00 74.88 85 SER A CA 1
ATOM 578 C C . SER A 1 85 ? 20.439 -5.422 -24.875 1.00 74.88 85 SER A C 1
ATOM 580 O O . SER A 1 85 ? 21.457 -5.708 -25.496 1.00 74.88 85 SER A O 1
ATOM 582 N N . ALA A 1 86 ? 19.303 -6.112 -25.026 1.00 69.94 86 ALA A N 1
ATOM 583 C CA . ALA A 1 86 ? 19.197 -7.304 -25.871 1.00 69.94 86 ALA A CA 1
ATOM 584 C C . ALA A 1 86 ? 19.459 -7.004 -27.357 1.00 69.94 86 ALA A C 1
ATOM 586 O O . ALA A 1 86 ? 20.109 -7.790 -28.041 1.00 69.94 86 ALA A O 1
ATOM 587 N N . ARG A 1 87 ? 19.026 -5.836 -27.857 1.00 68.31 87 ARG A N 1
ATOM 588 C CA . ARG A 1 87 ? 19.352 -5.395 -29.225 1.00 68.31 87 ARG A CA 1
ATOM 589 C C . ARG A 1 87 ? 20.842 -5.137 -29.451 1.00 68.31 87 ARG A C 1
ATOM 591 O O . ARG A 1 87 ? 21.270 -5.175 -30.596 1.00 68.31 87 ARG A O 1
ATOM 598 N N . ARG A 1 88 ? 21.617 -4.848 -28.402 1.00 67.06 88 ARG A N 1
ATOM 599 C CA . ARG A 1 88 ? 23.039 -4.497 -28.519 1.00 67.06 88 ARG A CA 1
ATOM 600 C C . ARG A 1 88 ? 23.975 -5.707 -28.498 1.00 67.06 88 ARG A C 1
ATOM 602 O O . ARG A 1 88 ? 25.105 -5.560 -28.922 1.00 67.06 88 ARG A O 1
ATOM 609 N N . SER A 1 89 ? 23.510 -6.874 -28.045 1.00 61.81 89 SER A N 1
ATOM 610 C CA . SER A 1 89 ? 24.265 -8.138 -28.132 1.00 61.81 89 SER A CA 1
ATOM 611 C C . SER A 1 89 ? 24.053 -8.903 -29.442 1.00 61.81 89 SER A C 1
ATOM 613 O O . SER A 1 89 ? 24.726 -9.900 -29.664 1.00 61.81 89 SER A O 1
ATOM 615 N N . TYR A 1 90 ? 23.108 -8.475 -30.285 1.00 57.53 90 TYR A N 1
ATOM 616 C CA . TYR A 1 90 ? 22.829 -9.086 -31.594 1.00 57.53 90 TYR A CA 1
ATOM 617 C C . TYR A 1 90 ? 23.552 -8.386 -32.763 1.00 57.53 90 TYR A C 1
ATOM 619 O O . TYR A 1 90 ? 23.259 -8.675 -33.921 1.00 57.53 90 TYR A O 1
ATOM 627 N N . TYR A 1 91 ? 24.463 -7.463 -32.455 1.00 53.44 91 TYR A N 1
ATOM 628 C CA . TYR A 1 91 ? 25.353 -6.753 -33.377 1.00 53.44 91 TYR A CA 1
ATOM 629 C C . TYR A 1 91 ? 26.778 -6.870 -32.845 1.00 53.44 91 TYR A C 1
ATOM 631 O O . TYR A 1 91 ? 27.695 -7.028 -33.675 1.00 53.44 91 TYR A O 1
#

Secondary structure (DSSP, 8-state):
-HHHHHHHHHHHHHHHHHHTTT--HHHHHHHHHHHHHHHHHHHHHHHHTT-HHHHHHHHHHHHHHHHHHHHHHHHHHHHHHHHHHHHHS--

Radius of gyration: 17.74 Å; chains: 1; bounding box: 44×26×51 Å

Foldseek 3Di:
DVVVVVVVVVVVVVVVVVVVPDADPQLVVLLVCQLQVQLVVQLVVCVVVVRSVVRSNVRNVVRNVVRNVVRRVVRVVVVVVVVVVVVVVVD